Protein AF-A0A6G1PIZ9-F1 (afdb_monomer)

Nearest PDB structures (foldseek):
  2quf-assembly1_A  TM=3.382E-01  e=8.310E+00  unclassified

Secondary structure (DSSP, 8-state):
--PPP--------------------HHHHHHHHHHHHHHHHHHHHHHHHHHHHHHHHHHHHHHHHHHHHHHHH-TT----HHHHHHHHHHHT-

InterPro domains:
  IPR011598 Myc-type, basic helix-loop-helix (bHLH) domain [PF00010] (41-92)
  IPR011598 Myc-type, basic helix-loop-helix (bHLH) domain [PS50888] (39-93)
  IPR011598 Myc-type, basic helix-loop-helix (bHLH) domain [SM00353] (45-93)
  IPR036638 Helix-loop-helix DNA-binding domain superfamily [G3DSA:4.10.280.10] (33-93)
  IPR036638 Helix-loop-helix DNA-binding domain superfamily [SSF47459] (40-93)
  IPR050370 Hairy and Enhancer of Split/HEY-related [PTHR10985] (36-93)

pLDDT: mean 70.16, std 21.39, range [34.38, 98.06]

Organism: Channa argus (NCBI:txid215402)

Sequence (93 aa):
MKPAEIRFSLQRPLQHTDADMAPTITAAMTSSQEHLTLTHKLRKPQVEKLRRERINSSIEQLKSLLGPEFLKQQPDSKLEKADILEMTVCFLR

Solvent-accessible surface area (backbone atoms only — not comparable to full-atom values): 5969 Å² total; per-residue (Å²): 141,78,90,81,86,80,89,77,88,76,88,73,82,80,80,78,73,74,93,71,93,74,83,88,60,67,67,58,59,51,51,53,52,51,50,52,51,50,49,53,67,54,50,53,56,52,55,49,49,53,50,51,51,51,53,51,52,52,52,53,51,49,40,64,73,44,41,71,62,46,42,72,77,42,72,89,60,83,86,44,77,64,54,50,52,52,52,52,53,61,71,75,102

Mean predicted aligned error: 18.05 Å

Structure (mmCIF, N/CA/C/O backbone):
data_AF-A0A6G1PIZ9-F1
#
_entry.id   AF-A0A6G1PIZ9-F1
#
loop_
_atom_site.group_PDB
_atom_site.id
_atom_site.type_symbol
_atom_site.label_atom_id
_atom_site.label_alt_id
_atom_site.label_comp_id
_atom_site.label_asym_id
_atom_site.label_entity_id
_atom_site.label_seq_id
_atom_site.pdbx_PDB_ins_code
_atom_site.Cartn_x
_atom_site.Cartn_y
_atom_site.Cartn_z
_atom_site.occupancy
_atom_site.B_iso_or_equiv
_atom_site.auth_seq_id
_atom_site.auth_comp_id
_atom_site.auth_asym_id
_atom_site.auth_atom_id
_atom_site.pdbx_PDB_model_num
ATOM 1 N N . MET A 1 1 ? 30.829 -62.899 -57.733 1.00 48.03 1 MET A N 1
ATOM 2 C CA . MET A 1 1 ? 31.784 -62.294 -58.694 1.00 48.03 1 MET A CA 1
ATOM 3 C C . MET A 1 1 ? 31.008 -62.041 -59.982 1.00 48.03 1 MET A C 1
ATOM 5 O O . MET A 1 1 ? 30.518 -63.015 -60.518 1.00 48.03 1 MET A O 1
ATOM 9 N N . LYS A 1 2 ? 30.738 -60.845 -60.510 1.00 43.47 2 LYS A N 1
ATOM 10 C CA . LYS A 1 2 ? 31.144 -59.442 -60.301 1.00 43.47 2 LYS A CA 1
ATOM 11 C C . L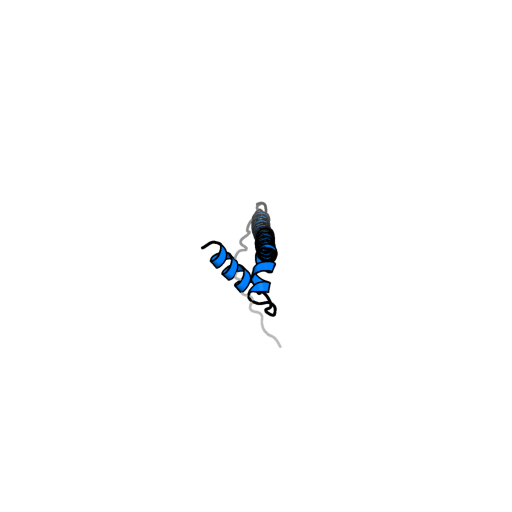YS A 1 2 ? 29.903 -58.582 -60.649 1.00 43.47 2 LYS A C 1
ATOM 13 O O . LYS A 1 2 ? 29.213 -58.969 -61.591 1.00 43.47 2 LYS A O 1
ATOM 18 N N . PRO A 1 3 ? 29.593 -57.459 -59.983 1.00 47.25 3 PRO A N 1
ATOM 19 C CA . PRO A 1 3 ? 28.661 -56.497 -60.562 1.00 47.25 3 PRO A CA 1
ATOM 20 C C . PRO A 1 3 ? 29.372 -55.723 -61.683 1.00 47.25 3 PRO A C 1
ATOM 22 O O . PRO A 1 3 ? 30.466 -55.199 -61.482 1.00 47.25 3 PRO A O 1
ATOM 25 N N . ALA A 1 4 ? 28.778 -55.717 -62.877 1.00 45.31 4 ALA A N 1
ATOM 26 C CA . ALA A 1 4 ? 29.229 -54.914 -64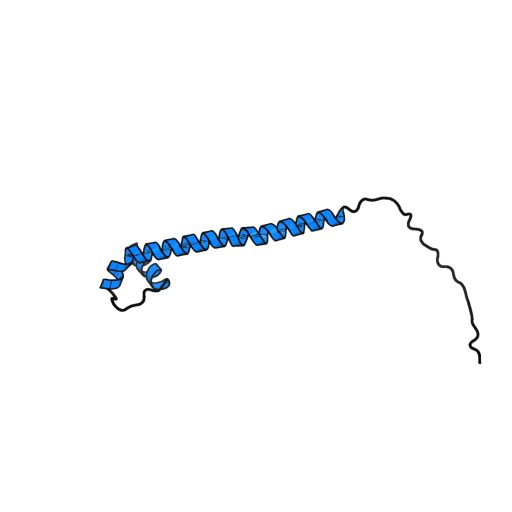.004 1.00 45.31 4 ALA A CA 1
ATOM 27 C C . ALA A 1 4 ? 28.778 -53.462 -63.803 1.00 45.31 4 ALA A C 1
ATOM 29 O O . ALA A 1 4 ? 27.594 -53.193 -63.600 1.00 45.31 4 ALA A O 1
ATOM 30 N N . GLU A 1 5 ? 29.734 -52.539 -63.855 1.00 44.84 5 GLU A N 1
ATOM 31 C CA . GLU A 1 5 ? 29.473 -51.108 -63.928 1.00 44.84 5 GLU A CA 1
ATOM 32 C C . GLU A 1 5 ? 28.828 -50.763 -65.272 1.00 44.84 5 GLU A C 1
ATOM 34 O O . GLU A 1 5 ? 29.343 -51.121 -66.332 1.00 44.84 5 GLU A O 1
ATOM 39 N N . ILE A 1 6 ? 27.731 -50.007 -65.237 1.00 52.34 6 ILE A N 1
ATOM 40 C CA . ILE A 1 6 ? 27.266 -49.242 -66.393 1.00 52.34 6 ILE A CA 1
ATOM 41 C C . ILE A 1 6 ? 27.278 -47.775 -65.986 1.00 52.34 6 ILE A C 1
ATOM 43 O O . ILE A 1 6 ? 26.341 -47.237 -6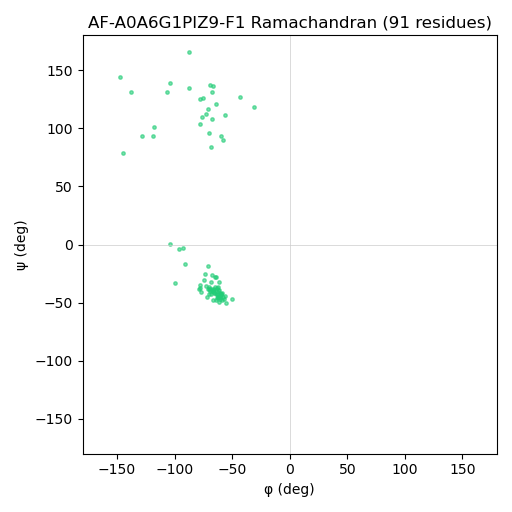5.401 1.00 52.34 6 ILE A O 1
ATOM 47 N N . ARG A 1 7 ? 28.398 -47.130 -66.305 1.00 53.91 7 ARG A N 1
ATOM 48 C CA . ARG A 1 7 ? 28.542 -45.680 -66.346 1.00 53.91 7 ARG A CA 1
ATOM 49 C C . ARG A 1 7 ? 27.796 -45.181 -67.581 1.00 53.91 7 ARG A C 1
ATOM 51 O O . ARG A 1 7 ? 28.255 -45.388 -68.701 1.00 53.91 7 ARG A O 1
ATOM 58 N N . PHE A 1 8 ? 26.700 -44.456 -67.384 1.00 44.31 8 PHE A N 1
ATOM 59 C CA . PHE A 1 8 ? 26.202 -43.529 -68.396 1.00 44.31 8 PHE A CA 1
ATOM 60 C C . PHE A 1 8 ? 26.231 -42.114 -67.827 1.00 44.31 8 PHE A C 1
ATOM 62 O O . PHE A 1 8 ? 25.415 -41.715 -67.001 1.00 44.31 8 PHE A O 1
ATOM 69 N N . SER A 1 9 ? 27.261 -41.383 -68.240 1.00 48.75 9 SER A N 1
ATOM 70 C CA . SER A 1 9 ? 27.434 -39.964 -67.983 1.00 48.75 9 SER A CA 1
ATOM 71 C C . SER A 1 9 ? 26.330 -39.178 -68.669 1.00 48.75 9 SER A C 1
ATOM 73 O O . SER A 1 9 ? 26.254 -39.181 -69.892 1.00 48.75 9 SER A O 1
ATOM 75 N N . LEU A 1 10 ? 25.557 -38.427 -67.892 1.00 45.25 10 LEU A N 1
ATOM 76 C CA . LEU A 1 10 ? 24.961 -37.187 -68.369 1.00 45.25 10 LEU A CA 1
ATOM 77 C C . LEU A 1 10 ? 25.287 -36.088 -67.364 1.00 45.25 10 LEU A C 1
ATOM 79 O O . LEU A 1 10 ? 24.629 -35.895 -66.343 1.00 45.25 10 LEU A O 1
ATOM 83 N N . GLN A 1 11 ? 26.390 -35.423 -67.693 1.00 46.78 11 GLN A N 1
ATOM 84 C CA . GLN A 1 11 ? 26.772 -34.081 -67.293 1.00 46.78 11 GLN A CA 1
ATOM 85 C C . GLN A 1 11 ? 25.523 -33.199 -67.100 1.00 46.78 11 GLN A C 1
ATOM 87 O O . GLN A 1 11 ? 24.790 -32.950 -68.056 1.00 46.78 11 GLN A O 1
ATOM 92 N N . ARG A 1 12 ? 25.288 -32.693 -65.885 1.00 43.69 12 ARG A N 1
ATOM 93 C CA . ARG A 1 12 ? 24.493 -31.473 -65.688 1.00 43.69 12 ARG A CA 1
ATOM 94 C C . ARG A 1 12 ? 25.464 -30.351 -65.310 1.00 43.69 12 ARG A C 1
ATOM 96 O O . ARG A 1 12 ? 26.344 -3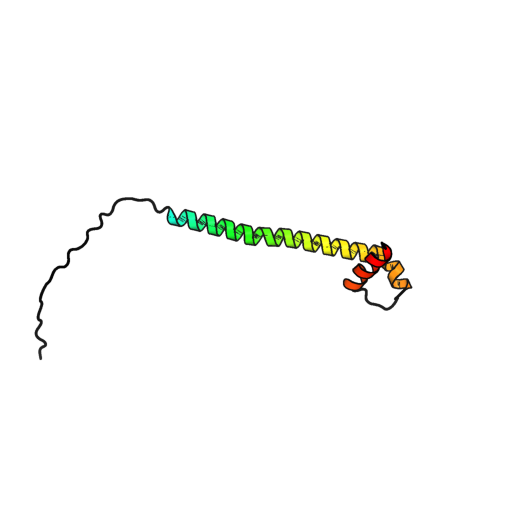0.609 -64.489 1.00 43.69 12 ARG A O 1
ATOM 103 N N . PRO A 1 13 ? 25.392 -29.167 -65.944 1.00 36.50 13 PRO A N 1
ATOM 104 C CA . PRO A 1 13 ? 26.450 -28.171 -65.840 1.00 36.50 13 PRO A CA 1
ATOM 105 C C . PRO A 1 13 ? 26.540 -27.629 -64.418 1.00 36.50 13 PRO A C 1
ATOM 107 O O . PRO A 1 13 ? 25.519 -27.310 -63.807 1.00 36.50 13 PRO A O 1
ATOM 110 N N . LEU A 1 14 ? 27.770 -27.503 -63.923 1.00 36.16 14 LEU A N 1
ATOM 111 C CA . LEU A 1 14 ? 28.088 -26.674 -62.771 1.00 36.16 14 LEU A CA 1
ATOM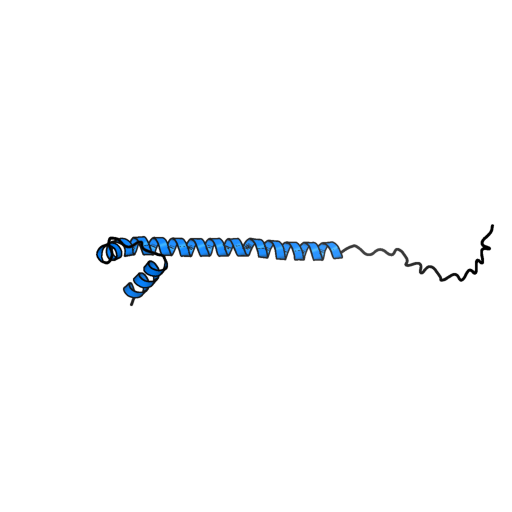 112 C C . LEU A 1 14 ? 27.597 -25.260 -63.083 1.00 36.16 14 LEU A C 1
ATOM 114 O O . LEU A 1 14 ? 28.129 -24.603 -63.977 1.00 36.16 14 LEU A O 1
ATOM 118 N N . GLN A 1 15 ? 26.570 -24.801 -62.371 1.00 37.94 15 GLN A N 1
ATOM 119 C CA . GLN A 1 15 ? 26.312 -23.374 -62.286 1.00 37.94 15 GLN A CA 1
ATOM 120 C C . GLN A 1 15 ? 27.442 -22.792 -61.445 1.00 37.94 15 GLN A C 1
ATOM 122 O O . GLN A 1 15 ? 27.447 -22.877 -60.221 1.00 37.94 15 GLN A O 1
ATOM 127 N N . HIS A 1 16 ? 28.452 -22.294 -62.151 1.00 39.12 16 HIS A N 1
ATOM 128 C CA . HIS A 1 16 ? 29.442 -21.375 -61.634 1.00 39.12 16 HIS A CA 1
ATOM 129 C C . HIS A 1 16 ? 28.678 -20.131 -61.175 1.00 39.12 16 HIS A C 1
ATOM 131 O O . HIS A 1 16 ? 28.329 -19.277 -61.983 1.00 39.12 16 HIS A O 1
ATOM 137 N N . THR A 1 17 ? 28.310 -20.080 -59.897 1.00 41.97 17 THR A N 1
ATOM 138 C CA . THR A 1 17 ? 28.000 -18.802 -59.267 1.00 41.97 17 THR A CA 1
ATOM 139 C C . THR A 1 17 ? 29.340 -18.169 -58.967 1.00 41.97 17 THR A C 1
ATOM 141 O O . THR A 1 17 ? 30.052 -18.610 -58.061 1.00 41.97 17 THR A O 1
ATOM 144 N N . ASP A 1 18 ? 29.689 -17.201 -59.804 1.00 34.59 18 ASP A N 1
ATOM 145 C CA . ASP A 1 18 ? 30.808 -16.303 -59.608 1.00 34.59 18 ASP A CA 1
ATOM 146 C C . ASP A 1 18 ? 30.853 -15.842 -58.148 1.00 34.59 18 ASP A C 1
ATOM 148 O O . ASP A 1 18 ? 29.858 -15.387 -57.575 1.00 34.59 18 ASP A O 1
ATOM 152 N N . ALA A 1 19 ? 32.020 -16.013 -57.534 1.00 51.41 19 ALA A N 1
ATOM 153 C CA . ALA A 1 19 ? 32.348 -15.385 -56.272 1.00 51.41 19 ALA A CA 1
ATOM 154 C C . ALA A 1 19 ? 32.479 -13.877 -56.524 1.00 51.41 19 ALA A C 1
ATOM 156 O O . ALA A 1 19 ? 33.581 -13.386 -56.758 1.00 51.41 19 ALA A O 1
ATOM 157 N N . ASP A 1 20 ? 31.352 -13.164 -56.518 1.00 40.06 20 ASP A N 1
ATOM 158 C CA . ASP A 1 20 ? 31.331 -11.706 -56.492 1.00 40.06 20 ASP A CA 1
ATOM 159 C C . ASP A 1 20 ? 30.971 -11.189 -55.094 1.00 40.06 20 ASP A C 1
ATOM 161 O O . ASP A 1 20 ? 30.149 -11.735 -54.353 1.00 40.06 20 ASP A O 1
ATOM 165 N N . MET A 1 21 ? 31.696 -10.146 -54.734 1.00 54.59 21 MET A N 1
ATOM 166 C CA . MET A 1 21 ? 31.851 -9.525 -53.436 1.00 54.59 21 MET A CA 1
ATOM 167 C C . MET A 1 21 ? 30.576 -8.787 -53.014 1.00 54.59 21 MET A C 1
ATOM 169 O O . MET A 1 21 ? 30.228 -7.760 -53.590 1.00 54.59 21 MET A O 1
ATOM 173 N N . ALA A 1 22 ? 29.932 -9.214 -51.927 1.00 34.38 22 ALA A N 1
ATOM 174 C CA . ALA A 1 22 ? 28.982 -8.366 -51.206 1.00 34.38 22 ALA A CA 1
ATOM 175 C C . ALA A 1 22 ? 29.179 -8.518 -49.690 1.00 34.38 22 ALA A C 1
ATOM 177 O O . ALA A 1 22 ? 29.286 -9.643 -49.195 1.00 34.38 22 ALA A O 1
ATOM 178 N N . PRO A 1 23 ? 29.267 -7.414 -48.925 1.00 45.97 23 PRO A N 1
ATOM 179 C CA . PRO A 1 23 ? 29.574 -7.485 -47.509 1.00 45.97 23 PRO A CA 1
ATOM 180 C C . PRO A 1 23 ? 28.402 -8.106 -46.744 1.00 45.97 23 PRO A C 1
ATOM 182 O O . PRO A 1 23 ? 27.238 -7.769 -46.952 1.00 45.97 23 PRO A O 1
ATOM 185 N N . THR A 1 24 ? 28.728 -8.996 -45.814 1.00 48.31 24 THR A N 1
ATOM 186 C CA . THR A 1 24 ? 27.840 -9.543 -44.786 1.00 48.31 24 THR A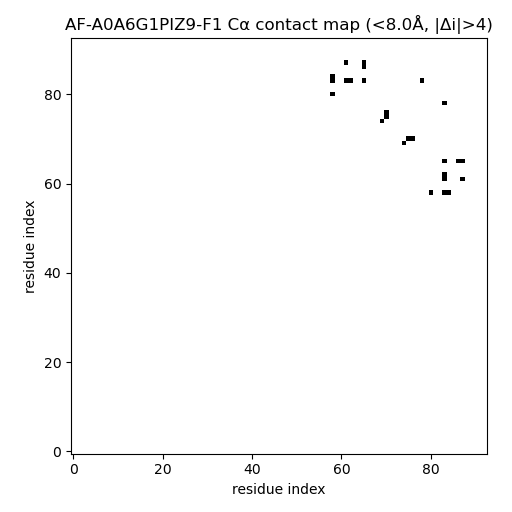 CA 1
ATOM 187 C C . THR A 1 24 ? 27.266 -8.415 -43.918 1.00 48.31 24 THR A C 1
ATOM 189 O O . THR A 1 24 ? 27.840 -8.063 -42.892 1.00 48.31 24 THR A O 1
ATOM 192 N N . ILE A 1 25 ? 26.120 -7.842 -44.301 1.00 52.09 25 ILE A N 1
ATOM 193 C CA . ILE A 1 25 ? 25.376 -6.856 -43.481 1.00 52.09 25 ILE A CA 1
ATOM 194 C C . ILE A 1 25 ? 24.241 -7.508 -42.670 1.00 52.09 25 ILE A C 1
ATOM 196 O O . ILE A 1 25 ? 23.591 -6.854 -41.856 1.00 52.09 25 ILE A O 1
ATOM 200 N N . THR A 1 26 ? 24.010 -8.813 -42.839 1.00 49.78 26 THR A N 1
ATOM 201 C CA . THR A 1 26 ? 22.898 -9.523 -42.184 1.00 49.78 26 THR A CA 1
ATOM 202 C C . THR A 1 26 ? 23.143 -9.771 -40.690 1.00 49.78 26 THR A C 1
ATOM 204 O O . THR A 1 26 ? 22.199 -9.724 -39.908 1.00 49.78 26 THR A O 1
ATOM 207 N N . ALA A 1 27 ? 24.397 -9.942 -40.252 1.00 52.16 27 ALA A N 1
ATOM 208 C CA . ALA A 1 27 ? 24.724 -10.171 -38.836 1.00 52.16 27 ALA A CA 1
ATOM 209 C C . ALA A 1 27 ? 24.582 -8.910 -37.952 1.00 52.16 27 ALA A C 1
ATOM 211 O O . ALA A 1 27 ? 24.353 -9.005 -36.747 1.00 52.16 27 ALA A O 1
ATOM 212 N N . ALA A 1 28 ? 24.698 -7.711 -38.536 1.00 50.72 28 ALA A N 1
ATOM 213 C CA . ALA A 1 28 ? 24.575 -6.454 -37.795 1.00 50.72 28 ALA A CA 1
ATOM 214 C C . ALA A 1 28 ? 23.107 -6.097 -37.490 1.00 50.72 28 ALA A C 1
ATOM 216 O O . ALA A 1 28 ? 22.805 -5.583 -36.412 1.00 50.72 28 ALA A O 1
ATOM 217 N N . MET A 1 29 ? 22.189 -6.418 -38.411 1.00 52.22 29 MET A N 1
ATOM 218 C CA . MET A 1 29 ? 20.746 -6.191 -38.242 1.00 52.22 29 MET A CA 1
ATOM 219 C C . MET A 1 29 ? 20.154 -7.091 -37.147 1.00 52.22 29 MET A C 1
ATOM 221 O O . MET A 1 29 ? 19.345 -6.626 -36.343 1.00 52.22 29 MET A O 1
ATOM 225 N N . THR A 1 30 ? 20.604 -8.347 -37.048 1.00 51.16 30 THR A N 1
ATOM 226 C CA . THR A 1 30 ? 20.177 -9.261 -35.976 1.00 51.16 30 THR A CA 1
ATOM 227 C C . THR A 1 30 ? 20.749 -8.847 -34.622 1.00 51.16 30 THR A C 1
ATOM 229 O O . THR A 1 30 ? 20.001 -8.768 -33.653 1.00 51.16 30 THR A O 1
ATOM 232 N N . SER A 1 31 ? 22.028 -8.458 -34.560 1.00 51.94 31 SER A N 1
ATOM 233 C CA . SER A 1 31 ? 22.671 -7.986 -33.323 1.00 51.94 31 SER A CA 1
ATOM 234 C C . SER A 1 31 ? 21.990 -6.739 -32.739 1.00 51.94 31 SER A C 1
ATOM 236 O O . SER A 1 31 ? 21.733 -6.662 -31.536 1.00 51.94 31 SER A O 1
ATOM 238 N N . SER A 1 32 ? 21.602 -5.777 -33.585 1.00 50.31 32 SER A N 1
ATOM 239 C CA . SER A 1 32 ? 20.913 -4.561 -33.130 1.00 50.31 32 SER A CA 1
ATOM 240 C C . SER A 1 32 ? 19.487 -4.845 -32.635 1.00 50.31 32 SER A C 1
ATOM 242 O O . SER A 1 32 ? 19.053 -4.297 -31.619 1.00 50.31 32 SER A O 1
ATOM 244 N N . GLN A 1 33 ? 18.762 -5.753 -33.296 1.00 53.31 33 GLN A N 1
ATOM 245 C CA . GLN A 1 33 ? 17.403 -6.131 -32.904 1.00 53.31 33 GLN A CA 1
ATOM 246 C C . GLN A 1 33 ? 17.368 -7.001 -31.634 1.00 53.31 33 GLN A C 1
ATOM 248 O O . GLN A 1 33 ? 16.498 -6.818 -30.775 1.00 53.31 33 GLN A O 1
ATOM 253 N N . GLU A 1 34 ? 18.348 -7.886 -31.453 1.00 52.41 34 GLU A N 1
ATOM 254 C CA . GLU A 1 34 ? 18.565 -8.640 -30.213 1.00 52.41 34 GLU A CA 1
ATOM 255 C C . GLU A 1 34 ? 18.987 -7.723 -29.056 1.00 52.41 34 GLU A C 1
ATOM 257 O O . GLU A 1 34 ? 18.470 -7.842 -27.945 1.00 52.41 34 GLU A O 1
ATOM 262 N N . HIS A 1 35 ? 19.841 -6.728 -29.308 1.00 53.28 35 HIS A N 1
ATOM 263 C CA . HIS A 1 35 ? 20.251 -5.762 -28.289 1.00 53.28 35 HIS A CA 1
ATOM 264 C C . HIS A 1 35 ? 19.094 -4.853 -27.836 1.00 53.28 35 HIS A C 1
ATOM 266 O O . HIS A 1 35 ? 18.944 -4.592 -26.638 1.00 53.28 35 HIS A O 1
ATOM 272 N N . LEU A 1 36 ? 18.224 -4.412 -28.755 1.00 53.78 36 LEU A N 1
ATOM 273 C CA . LEU A 1 36 ? 17.017 -3.627 -28.446 1.00 53.78 36 LEU A CA 1
ATOM 274 C C . LEU A 1 36 ? 15.970 -4.437 -27.669 1.00 53.78 36 LEU A C 1
ATOM 276 O O . LEU A 1 36 ? 15.357 -3.933 -26.724 1.00 53.78 36 LEU A O 1
ATOM 280 N N . THR A 1 37 ? 15.773 -5.707 -28.024 1.00 55.72 37 THR A N 1
ATOM 281 C CA . THR A 1 37 ? 14.850 -6.595 -27.301 1.00 55.72 37 THR A CA 1
ATOM 282 C C . THR A 1 37 ? 15.391 -6.977 -25.923 1.00 55.72 37 THR A C 1
ATOM 284 O O . THR A 1 37 ? 14.626 -6.962 -24.958 1.00 55.72 37 THR A O 1
ATOM 287 N N . LEU A 1 38 ? 16.698 -7.211 -25.777 1.00 55.91 38 LEU A N 1
ATOM 288 C CA . LEU A 1 38 ? 17.354 -7.440 -24.487 1.00 55.91 38 LEU A CA 1
ATOM 289 C C . LEU A 1 38 ? 17.267 -6.200 -23.579 1.00 55.91 38 LEU A C 1
ATOM 291 O O . LEU A 1 38 ? 16.836 -6.303 -22.431 1.00 55.91 38 LEU A O 1
ATOM 295 N N . THR A 1 39 ? 17.582 -5.005 -24.090 1.00 54.97 39 THR A N 1
ATOM 296 C CA . THR A 1 39 ? 17.480 -3.752 -23.314 1.00 54.97 39 THR A CA 1
ATOM 297 C C . THR A 1 39 ? 16.040 -3.409 -22.935 1.00 54.97 39 THR A C 1
ATOM 299 O O . THR A 1 39 ? 15.798 -2.948 -21.819 1.00 54.97 39 THR A O 1
ATOM 302 N N . HIS A 1 40 ? 15.057 -3.678 -23.796 1.00 56.34 40 HIS A N 1
ATOM 303 C CA . HIS A 1 40 ? 13.643 -3.496 -23.462 1.00 56.34 40 HIS A CA 1
ATOM 304 C C . HIS A 1 40 ? 13.151 -4.524 -22.426 1.00 56.34 40 HIS A C 1
ATOM 306 O O . HIS A 1 40 ? 12.392 -4.166 -21.522 1.00 56.34 40 HIS A O 1
ATOM 312 N N . LYS A 1 41 ? 13.639 -5.773 -22.486 1.00 55.56 41 LYS A N 1
ATOM 313 C CA . LYS A 1 41 ? 13.386 -6.809 -21.468 1.00 55.56 41 LYS A CA 1
ATOM 314 C C . LYS A 1 41 ? 14.113 -6.556 -20.141 1.00 55.56 41 LYS A C 1
ATOM 316 O O . LYS A 1 41 ? 13.677 -7.110 -19.141 1.00 55.56 41 LYS A O 1
ATOM 321 N N . LEU A 1 42 ? 15.150 -5.711 -20.104 1.00 56.62 42 LEU A N 1
ATOM 322 C CA . LEU A 1 42 ? 15.917 -5.360 -18.896 1.00 56.62 42 LEU A CA 1
ATOM 323 C C . LEU A 1 42 ? 15.524 -4.008 -18.266 1.00 56.62 42 LEU A C 1
ATOM 325 O O . LEU A 1 42 ? 15.533 -3.887 -17.044 1.00 56.62 42 LEU A O 1
ATOM 329 N N . ARG A 1 43 ? 15.114 -2.995 -19.046 1.00 58.88 43 ARG A N 1
ATOM 330 C CA . ARG A 1 43 ? 14.652 -1.701 -18.491 1.00 58.88 43 ARG A CA 1
ATOM 331 C C . ARG A 1 43 ? 13.238 -1.758 -17.920 1.00 58.88 43 ARG A C 1
ATOM 333 O O . ARG A 1 43 ? 12.973 -1.181 -16.868 1.00 58.88 43 ARG A O 1
ATOM 340 N N . LYS A 1 44 ? 12.319 -2.458 -18.593 1.00 59.22 44 LYS A N 1
ATOM 341 C CA . LYS A 1 44 ? 10.942 -2.634 -18.106 1.00 59.22 44 LYS A CA 1
ATOM 342 C C . LYS A 1 44 ? 10.859 -3.243 -16.698 1.00 59.22 44 LYS A C 1
ATOM 344 O O . LYS A 1 44 ? 10.111 -2.693 -15.889 1.00 59.22 44 LYS A O 1
ATOM 349 N N . PRO A 1 45 ? 11.628 -4.291 -16.344 1.00 73.12 45 PRO A N 1
ATOM 350 C CA . PRO A 1 45 ? 11.604 -4.817 -14.981 1.00 73.12 45 PRO A CA 1
ATOM 351 C C . PRO A 1 45 ? 12.191 -3.855 -13.939 1.00 73.12 45 PRO A C 1
ATOM 353 O O . PRO A 1 45 ? 11.763 -3.899 -12.790 1.00 73.12 45 PRO A O 1
ATOM 356 N N . GLN A 1 46 ? 13.104 -2.946 -14.303 1.00 81.38 46 GLN A N 1
ATOM 357 C CA . GLN A 1 46 ? 13.628 -1.944 -13.363 1.00 81.38 46 GLN A CA 1
ATOM 358 C C . GLN A 1 46 ? 12.591 -0.865 -13.023 1.00 81.38 46 GLN A C 1
ATOM 360 O O . GLN A 1 46 ? 12.402 -0.540 -11.851 1.00 81.38 46 GLN A O 1
ATOM 365 N N . VAL A 1 47 ? 11.886 -0.340 -14.031 1.00 87.31 47 VAL A N 1
ATOM 366 C CA . VAL A 1 47 ? 10.822 0.657 -13.819 1.00 87.31 47 VAL A CA 1
ATOM 367 C C . VAL A 1 47 ? 9.668 0.056 -13.017 1.00 87.31 47 VAL A C 1
ATOM 369 O O . VAL A 1 47 ? 9.175 0.688 -12.083 1.00 87.31 47 VAL A O 1
ATOM 372 N N . GLU A 1 48 ? 9.268 -1.180 -13.328 1.00 90.06 48 GLU A N 1
ATOM 373 C CA . GLU A 1 48 ? 8.235 -1.874 -12.556 1.00 90.06 48 GLU A CA 1
ATOM 374 C C . GLU A 1 48 ? 8.679 -2.120 -11.115 1.00 90.06 48 GLU A C 1
ATOM 376 O O . GLU A 1 48 ? 7.895 -1.878 -10.201 1.00 90.06 48 GLU A O 1
ATOM 381 N N . LYS A 1 49 ? 9.936 -2.532 -10.892 1.00 90.75 49 LYS A N 1
ATOM 382 C CA . LYS A 1 49 ? 10.490 -2.679 -9.542 1.00 90.75 49 LYS A CA 1
ATOM 383 C C . LYS A 1 49 ? 10.367 -1.371 -8.764 1.00 90.75 49 LYS A C 1
ATOM 385 O O . LYS A 1 49 ? 9.804 -1.379 -7.678 1.00 90.75 49 LYS A O 1
ATOM 390 N N . LEU A 1 50 ? 10.797 -0.243 -9.335 1.00 93.12 50 LEU A N 1
ATOM 391 C CA . LEU A 1 50 ? 10.686 1.059 -8.670 1.00 93.12 50 LEU A CA 1
ATOM 392 C C . LEU A 1 50 ? 9.227 1.448 -8.388 1.00 93.12 50 LEU A C 1
ATOM 394 O O . LEU A 1 50 ? 8.918 1.977 -7.321 1.00 93.12 50 LEU A O 1
ATOM 398 N N . ARG A 1 51 ? 8.306 1.160 -9.316 1.00 96.19 51 ARG A N 1
ATOM 399 C CA . ARG A 1 51 ? 6.871 1.386 -9.099 1.00 96.19 51 ARG A CA 1
ATOM 400 C C . ARG A 1 51 ? 6.344 0.537 -7.942 1.00 96.19 51 ARG A C 1
ATOM 402 O O . ARG A 1 51 ? 5.611 1.056 -7.104 1.00 96.19 51 ARG A O 1
ATOM 409 N N . ARG A 1 52 ? 6.720 -0.744 -7.893 1.00 96.75 52 ARG A N 1
ATOM 410 C CA . ARG A 1 52 ? 6.339 -1.693 -6.837 1.00 96.75 52 ARG A CA 1
ATOM 411 C C . ARG A 1 52 ? 6.844 -1.225 -5.475 1.00 96.75 52 ARG A C 1
ATOM 413 O O . ARG A 1 52 ? 6.064 -1.195 -4.528 1.00 96.75 52 ARG A O 1
ATOM 420 N N . GLU A 1 53 ? 8.100 -0.792 -5.409 1.00 97.12 53 GLU A N 1
ATOM 421 C CA . GLU A 1 53 ? 8.708 -0.240 -4.196 1.00 97.12 53 GLU A CA 1
ATOM 422 C C . GLU A 1 53 ? 7.984 1.020 -3.729 1.00 97.12 53 GLU A C 1
ATOM 424 O O . GLU A 1 53 ? 7.634 1.126 -2.556 1.00 97.12 53 GLU A O 1
ATOM 429 N N . ARG A 1 54 ? 7.669 1.944 -4.648 1.00 98.06 54 ARG A N 1
ATOM 430 C CA . ARG A 1 54 ? 6.906 3.152 -4.312 1.00 98.06 54 ARG A CA 1
ATOM 431 C C . ARG A 1 54 ? 5.538 2.808 -3.725 1.00 98.06 54 ARG A C 1
ATOM 433 O O . ARG A 1 54 ? 5.177 3.348 -2.690 1.00 98.06 54 ARG A O 1
ATOM 440 N N . ILE A 1 55 ? 4.799 1.895 -4.361 1.00 97.25 55 ILE A N 1
ATOM 441 C CA . ILE A 1 55 ? 3.482 1.451 -3.878 1.00 97.25 55 ILE A CA 1
ATOM 442 C C . ILE A 1 55 ? 3.601 0.812 -2.490 1.00 97.25 55 ILE A C 1
ATOM 444 O O . ILE A 1 55 ? 2.836 1.155 -1.595 1.00 97.25 55 ILE A O 1
ATOM 448 N N . ASN A 1 56 ? 4.566 -0.089 -2.291 1.00 97.06 56 ASN A N 1
ATOM 449 C CA . ASN A 1 56 ? 4.774 -0.741 -0.999 1.00 97.06 56 ASN A CA 1
ATOM 450 C C . ASN A 1 56 ? 5.135 0.266 0.100 1.00 97.06 56 ASN A C 1
ATOM 452 O O . ASN A 1 56 ? 4.575 0.189 1.188 1.00 97.06 56 ASN A O 1
ATOM 456 N N . SER A 1 57 ? 6.011 1.226 -0.203 1.00 97.81 57 SER A N 1
ATOM 457 C CA . SER A 1 57 ? 6.381 2.303 0.719 1.00 97.81 57 SER A CA 1
ATOM 458 C C . SER A 1 57 ? 5.171 3.156 1.102 1.00 97.81 57 SER A C 1
ATOM 460 O O . SER A 1 57 ? 4.932 3.387 2.283 1.00 97.81 57 SER A O 1
ATOM 462 N N . SER A 1 58 ? 4.338 3.548 0.132 1.00 97.25 58 SER A N 1
ATOM 463 C CA . SER A 1 58 ? 3.105 4.290 0.416 1.00 97.25 58 SER A CA 1
ATOM 464 C C . SER A 1 58 ? 2.121 3.492 1.279 1.00 97.25 58 SER A C 1
ATOM 466 O O . SER A 1 58 ? 1.514 4.064 2.175 1.00 97.25 58 SER A O 1
ATOM 468 N N . ILE A 1 59 ? 1.977 2.178 1.069 1.00 96.12 59 ILE A N 1
ATOM 469 C CA . ILE A 1 59 ? 1.105 1.332 1.905 1.00 96.12 59 ILE A CA 1
ATOM 470 C C . ILE A 1 59 ? 1.633 1.238 3.345 1.00 96.12 59 ILE A C 1
ATOM 472 O O . ILE A 1 59 ? 0.850 1.328 4.286 1.00 96.12 59 ILE A O 1
ATOM 476 N N . GLU A 1 60 ? 2.947 1.098 3.536 1.00 95.00 60 GLU A N 1
ATOM 477 C CA . GLU A 1 60 ? 3.561 1.112 4.874 1.00 95.00 60 GLU A CA 1
ATOM 478 C C . GLU A 1 60 ? 3.376 2.471 5.571 1.00 95.00 60 GLU A C 1
ATOM 480 O O . GLU A 1 60 ? 3.051 2.514 6.755 1.00 95.00 60 GLU A O 1
ATOM 485 N N . GLN A 1 61 ? 3.483 3.585 4.838 1.00 96.12 61 GLN A N 1
ATOM 486 C CA . GLN A 1 61 ? 3.189 4.917 5.383 1.00 96.12 61 GLN A CA 1
ATOM 487 C C . GLN A 1 61 ? 1.726 5.045 5.822 1.00 96.12 61 GLN A C 1
ATOM 489 O O . GLN A 1 61 ? 1.459 5.528 6.922 1.00 96.12 61 GLN A O 1
ATOM 494 N N . LEU A 1 62 ? 0.780 4.575 5.000 1.00 95.00 62 LEU A N 1
ATOM 495 C CA . LEU A 1 62 ? -0.642 4.548 5.358 1.00 95.00 62 LEU A CA 1
ATOM 496 C C . LEU A 1 62 ? -0.882 3.709 6.615 1.00 95.00 62 LEU A C 1
ATOM 498 O O . LEU A 1 62 ? -1.590 4.146 7.519 1.00 95.00 62 LEU A O 1
ATOM 502 N N . LYS A 1 63 ? -0.233 2.547 6.722 1.00 92.44 63 LYS A N 1
ATOM 503 C CA . LYS A 1 63 ? -0.271 1.711 7.925 1.00 92.44 63 LYS A CA 1
ATOM 504 C C . LYS A 1 63 ? 0.214 2.455 9.167 1.00 92.44 63 LYS A C 1
ATOM 506 O O . LYS A 1 63 ? -0.428 2.353 10.207 1.00 92.44 63 LYS A O 1
ATOM 511 N N . SER A 1 64 ? 1.319 3.194 9.089 1.00 92.06 64 SER A N 1
ATOM 512 C CA . SER A 1 64 ? 1.816 3.974 10.231 1.00 92.06 64 SER A CA 1
ATOM 513 C C . SER A 1 64 ? 0.870 5.111 10.622 1.00 92.06 64 SER A C 1
ATOM 515 O O . SER A 1 64 ? 0.682 5.354 11.811 1.00 92.06 64 SER A O 1
ATOM 517 N N . LEU A 1 65 ? 0.260 5.784 9.642 1.00 92.75 65 LEU A N 1
ATOM 518 C CA . LEU A 1 65 ? -0.685 6.880 9.881 1.00 92.75 65 LEU A CA 1
ATOM 519 C C . LEU A 1 65 ? -2.004 6.392 10.498 1.00 92.75 65 LEU A C 1
ATOM 521 O O . LEU A 1 65 ? -2.540 7.042 11.390 1.00 92.75 65 LEU A O 1
ATOM 525 N N . LEU A 1 66 ? -2.511 5.243 10.043 1.00 89.12 66 LEU A N 1
ATOM 526 C CA . LEU A 1 66 ? -3.792 4.675 10.481 1.00 89.12 66 LEU A CA 1
ATOM 527 C C . LEU A 1 66 ? -3.662 3.714 11.671 1.00 89.12 66 LEU A C 1
ATOM 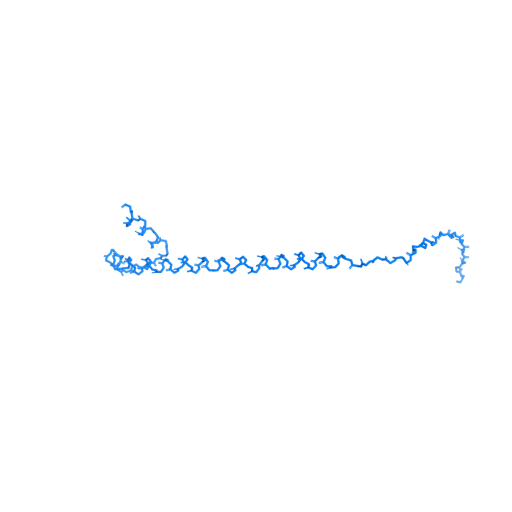529 O O . LEU A 1 66 ? -4.654 3.422 12.333 1.00 89.12 66 LEU A O 1
ATOM 533 N N . GLY A 1 67 ? -2.453 3.227 11.960 1.00 84.38 67 GLY A N 1
ATOM 534 C CA . GLY A 1 67 ? -2.177 2.212 12.978 1.00 84.38 67 GLY A CA 1
ATOM 535 C C . GLY A 1 67 ? -2.789 2.501 14.354 1.00 84.38 67 GLY A C 1
ATOM 536 O O . GLY A 1 67 ? -3.438 1.611 14.901 1.00 84.38 67 GLY A O 1
ATOM 537 N N . PRO A 1 68 ? -2.660 3.721 14.913 1.00 85.19 68 PRO A N 1
ATOM 538 C CA . PRO A 1 68 ? -3.260 4.047 16.205 1.00 85.19 68 PRO A CA 1
ATOM 539 C C . PRO A 1 68 ? -4.788 3.944 16.220 1.00 85.19 68 PRO A C 1
ATOM 541 O O . PRO A 1 68 ? -5.357 3.535 17.227 1.00 85.19 68 PRO A O 1
ATOM 544 N N . GLU A 1 69 ? -5.457 4.310 15.126 1.00 83.69 69 GLU A N 1
ATOM 545 C CA . GLU A 1 69 ? -6.918 4.258 15.035 1.00 83.69 69 GLU A CA 1
ATOM 546 C C . GLU A 1 69 ? -7.403 2.824 14.796 1.00 83.69 69 GLU A C 1
ATOM 548 O O . GLU A 1 69 ? -8.371 2.379 15.410 1.00 83.69 69 GLU A O 1
ATOM 553 N N . PHE A 1 70 ? -6.655 2.055 14.001 1.00 79.44 70 PHE A N 1
ATOM 554 C CA . PHE A 1 70 ? -6.915 0.635 13.786 1.00 79.44 70 PHE A CA 1
ATOM 555 C C . PHE A 1 70 ? -6.778 -0.183 15.075 1.00 79.44 70 PHE A C 1
ATOM 557 O O . PHE A 1 70 ? -7.668 -0.964 15.393 1.00 79.44 70 PHE A O 1
ATOM 564 N N . LEU A 1 71 ? -5.713 0.025 15.859 1.00 81.56 71 LEU A N 1
ATOM 565 C CA . LEU A 1 71 ? -5.501 -0.700 17.119 1.00 81.56 71 LEU A CA 1
ATOM 566 C C . LEU A 1 71 ? -6.580 -0.401 18.169 1.00 81.56 71 LEU A C 1
ATOM 568 O O . LEU A 1 71 ? -6.865 -1.254 19.003 1.00 81.56 71 LEU A O 1
ATOM 572 N N . LYS A 1 72 ? -7.206 0.782 18.137 1.00 83.00 72 LYS A N 1
ATOM 573 C CA . LYS A 1 72 ? -8.360 1.077 19.004 1.00 83.00 72 LYS A CA 1
ATOM 574 C C . LYS A 1 72 ? -9.602 0.293 18.591 1.00 83.00 72 LYS A C 1
ATOM 576 O O . LYS A 1 72 ? -10.371 -0.115 19.454 1.00 83.00 72 LYS A O 1
ATOM 581 N N . GLN A 1 73 ? -9.817 0.121 17.288 1.00 82.12 73 GLN A N 1
ATOM 582 C CA . GLN A 1 73 ? -10.973 -0.602 16.760 1.00 82.12 73 GLN A CA 1
ATOM 583 C C . GLN A 1 73 ? -10.796 -2.123 16.849 1.00 82.12 73 GLN A C 1
ATOM 585 O O . GLN A 1 73 ? -11.760 -2.836 17.114 1.00 82.12 73 GLN A O 1
ATOM 590 N N . GLN A 1 74 ? -9.578 -2.616 16.610 1.00 81.19 74 GLN A N 1
ATOM 591 C CA . GLN A 1 74 ? -9.224 -4.034 16.533 1.00 81.19 74 GLN A CA 1
ATOM 592 C C . GLN A 1 74 ? -7.813 -4.271 17.115 1.00 81.19 74 GLN A C 1
ATOM 594 O O . GLN A 1 74 ? -6.847 -4.419 16.361 1.00 81.19 74 GLN A O 1
ATOM 599 N N . PRO A 1 75 ? -7.669 -4.310 18.452 1.00 78.25 75 PRO A N 1
ATOM 600 C CA . PRO A 1 75 ? -6.365 -4.394 19.122 1.00 78.25 75 PRO A CA 1
ATOM 601 C C . PRO A 1 75 ? -5.600 -5.696 18.846 1.00 78.25 75 PRO A C 1
ATOM 603 O O . PRO A 1 75 ? -4.370 -5.684 18.834 1.00 78.25 75 PRO A O 1
ATOM 606 N N . ASP A 1 76 ? -6.312 -6.789 18.564 1.00 76.69 76 ASP A N 1
ATOM 607 C CA . ASP A 1 76 ? -5.725 -8.124 18.385 1.00 76.69 76 ASP A CA 1
ATOM 608 C C . ASP A 1 76 ? -5.634 -8.554 16.908 1.00 76.69 76 ASP A C 1
ATOM 610 O O . ASP A 1 76 ? -5.182 -9.660 16.601 1.00 76.69 76 ASP A O 1
ATOM 614 N N . SER A 1 77 ? -6.071 -7.702 15.972 1.00 77.31 77 SER A N 1
ATOM 615 C CA . SER A 1 77 ? -6.126 -8.058 14.553 1.00 77.31 77 SER A CA 1
ATOM 616 C C . SER A 1 77 ? -4.812 -7.767 13.834 1.00 77.31 77 SER A C 1
ATOM 618 O O . SER A 1 77 ? -4.208 -6.697 13.956 1.00 77.31 77 SER A O 1
ATOM 620 N N . LYS A 1 78 ? -4.369 -8.728 13.020 1.00 83.31 78 LYS A N 1
ATOM 621 C CA . LYS A 1 78 ? -3.226 -8.544 12.131 1.00 83.31 78 LYS A CA 1
ATOM 622 C C . LYS A 1 78 ? -3.665 -7.705 10.937 1.00 83.31 78 LYS A C 1
ATOM 624 O O . LYS A 1 78 ? -4.364 -8.196 10.066 1.00 83.31 78 LYS A O 1
ATOM 629 N N . LEU A 1 79 ? -3.178 -6.472 10.873 1.00 83.75 79 LEU A 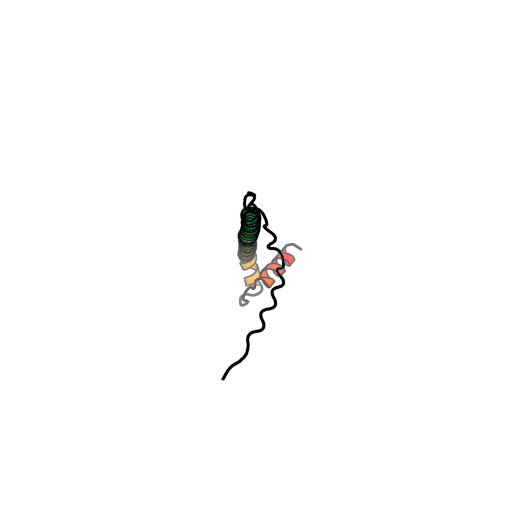N 1
ATOM 630 C CA . LEU A 1 79 ? -3.492 -5.551 9.788 1.00 83.75 79 LEU A CA 1
ATOM 631 C C . LEU A 1 79 ? -2.884 -6.016 8.449 1.00 83.75 79 LEU A C 1
ATOM 633 O O . LEU A 1 79 ? -1.661 -5.945 8.254 1.00 83.75 79 LEU A O 1
ATOM 637 N N . GLU A 1 80 ? -3.729 -6.489 7.530 1.00 91.31 80 GLU A N 1
ATOM 638 C CA . GLU A 1 80 ? -3.339 -6.914 6.187 1.00 91.31 80 GLU A CA 1
ATOM 639 C C . GLU A 1 80 ? -3.335 -5.743 5.192 1.00 91.31 80 GLU A C 1
ATOM 641 O O . GLU A 1 80 ? -3.866 -4.659 5.436 1.00 91.31 80 GLU A O 1
ATOM 646 N N . LYS A 1 81 ? -2.723 -5.942 4.015 1.00 93.19 81 LYS A N 1
ATOM 647 C CA . LYS A 1 81 ? -2.673 -4.895 2.977 1.00 93.19 81 LYS A CA 1
ATOM 648 C C . LYS A 1 81 ? -4.057 -4.488 2.471 1.00 93.19 81 LYS A C 1
ATOM 650 O O . LYS A 1 81 ? -4.227 -3.331 2.100 1.00 93.19 81 LYS A O 1
ATOM 655 N N . ALA A 1 82 ? -5.008 -5.420 2.433 1.00 94.12 82 ALA A N 1
ATOM 656 C CA . ALA A 1 82 ? -6.380 -5.129 2.034 1.00 94.12 82 ALA A CA 1
ATOM 657 C C . ALA A 1 82 ? -7.065 -4.216 3.060 1.00 94.12 82 ALA A C 1
ATOM 659 O O . ALA A 1 82 ? -7.578 -3.168 2.672 1.00 94.12 82 ALA A O 1
ATOM 660 N N . ASP A 1 83 ? -6.950 -4.547 4.349 1.00 90.94 83 ASP A N 1
ATOM 661 C CA . ASP A 1 83 ? -7.523 -3.764 5.451 1.00 90.94 83 ASP A CA 1
ATOM 662 C C . ASP A 1 83 ? -6.983 -2.329 5.471 1.00 90.94 83 ASP A C 1
ATOM 664 O O . ASP A 1 83 ? -7.743 -1.378 5.634 1.00 90.94 83 ASP A O 1
ATOM 668 N N . ILE A 1 84 ? -5.672 -2.147 5.246 1.00 92.75 84 ILE A N 1
ATOM 669 C CA . ILE A 1 84 ? -5.053 -0.810 5.172 1.00 92.75 84 ILE A CA 1
ATOM 670 C C . ILE A 1 84 ? -5.726 0.028 4.085 1.00 92.75 84 ILE A C 1
ATOM 672 O O . ILE A 1 84 ? -6.058 1.192 4.313 1.00 92.75 84 ILE A O 1
ATOM 676 N N . LEU A 1 85 ? -5.917 -0.549 2.897 1.00 95.19 85 LEU A N 1
ATOM 677 C CA . LEU A 1 85 ? -6.514 0.158 1.767 1.00 95.19 85 LEU A CA 1
ATOM 678 C C . LEU A 1 85 ? -7.996 0.455 2.010 1.00 95.19 85 LEU A C 1
ATOM 680 O O . LEU A 1 85 ? -8.431 1.571 1.739 1.00 95.19 85 LEU A O 1
ATOM 684 N N . GLU A 1 86 ? -8.751 -0.502 2.548 1.00 92.75 86 GLU A N 1
ATOM 685 C CA . GLU A 1 86 ? -10.166 -0.317 2.874 1.00 92.75 86 GLU A CA 1
ATOM 686 C C . GLU A 1 86 ? -10.362 0.783 3.924 1.00 92.75 86 GLU A C 1
ATOM 688 O O . GLU A 1 86 ? -11.123 1.727 3.699 1.00 92.75 86 GLU A O 1
ATOM 693 N N . MET A 1 87 ? -9.602 0.728 5.020 1.00 90.62 87 MET A N 1
ATOM 694 C CA . MET A 1 87 ? -9.626 1.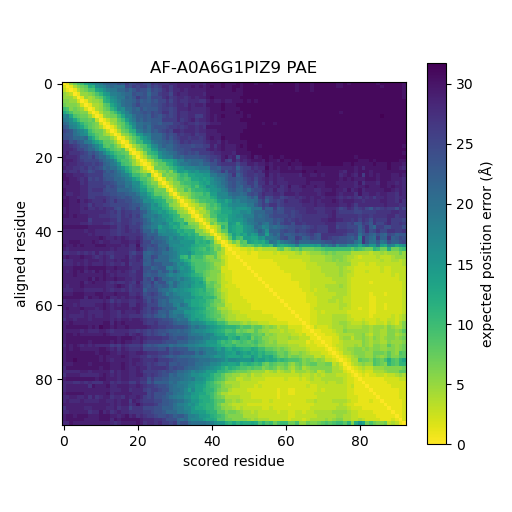742 6.071 1.00 90.62 87 MET A CA 1
ATOM 695 C C . MET A 1 87 ? -9.249 3.124 5.530 1.00 90.62 87 MET A C 1
ATOM 697 O O . MET A 1 87 ? -9.910 4.112 5.842 1.00 90.62 87 MET A O 1
ATOM 701 N N . THR A 1 88 ? -8.229 3.204 4.667 1.00 93.62 88 THR A N 1
ATOM 702 C CA . THR A 1 88 ? -7.831 4.469 4.026 1.00 93.62 88 THR A CA 1
ATOM 703 C C . THR A 1 88 ? -8.974 5.055 3.197 1.00 93.62 88 THR A C 1
ATOM 705 O O . THR A 1 88 ? -9.226 6.256 3.254 1.00 93.62 88 THR A O 1
ATOM 708 N N . VAL A 1 89 ? -9.692 4.223 2.436 1.00 94.19 89 VAL A N 1
ATOM 709 C CA . VAL A 1 89 ? -10.851 4.672 1.652 1.00 94.19 89 VAL A CA 1
ATOM 710 C C . VAL A 1 89 ? -11.985 5.129 2.566 1.00 94.19 89 VAL A C 1
ATOM 712 O O . VAL A 1 89 ? -12.602 6.150 2.283 1.00 94.19 89 VAL A O 1
ATOM 715 N N . CYS A 1 90 ? -12.248 4.413 3.662 1.00 89.75 90 CYS A N 1
ATOM 716 C CA . CYS A 1 90 ? -13.256 4.815 4.641 1.00 89.75 90 CYS A CA 1
ATOM 717 C C . CYS A 1 90 ? -12.910 6.154 5.310 1.00 89.75 90 CYS A C 1
ATOM 719 O O . CYS A 1 90 ? -13.800 6.962 5.544 1.00 89.75 90 CYS A O 1
ATOM 721 N N . PHE A 1 91 ? -11.628 6.400 5.586 1.00 87.44 91 PHE A N 1
ATOM 722 C CA . PHE A 1 91 ? -11.148 7.633 6.210 1.00 87.44 91 PHE A CA 1
ATOM 723 C C . PHE A 1 91 ? -11.275 8.867 5.300 1.00 87.44 91 PHE A C 1
ATOM 725 O O . PHE A 1 91 ? -11.472 9.973 5.790 1.00 87.44 91 PHE A O 1
ATOM 732 N N . LEU A 1 92 ? -11.138 8.692 3.981 1.00 90.88 92 LEU A N 1
ATOM 733 C CA . LEU A 1 92 ? -11.188 9.782 2.994 1.00 90.88 92 LEU A CA 1
ATOM 734 C C . LEU A 1 92 ? -12.587 10.036 2.408 1.00 90.88 92 LEU A C 1
ATOM 736 O O . LEU A 1 92 ? -12.725 10.910 1.550 1.00 90.88 92 LEU A O 1
ATOM 740 N N . ARG A 1 93 ? -13.582 9.235 2.793 1.00 84.75 93 ARG A N 1
ATOM 741 C CA . ARG A 1 93 ? -14.959 9.331 2.297 1.00 84.75 93 ARG A CA 1
ATOM 742 C C . ARG A 1 93 ? -15.775 10.418 2.980 1.00 84.75 93 ARG A C 1
ATOM 744 O O . ARG A 1 93 ? -15.499 10.729 4.156 1.00 84.75 93 ARG A O 1
#

Radius of gyration: 36.24 Å; Cα contacts (8 Å, |Δi|>4): 13; chains: 1; bounding box: 47×72×88 Å

Foldseek 3Di:
DDDDDDDDDDDDDPPPPDPDDDDPPPVVVVVVVVVVVVVVVVVVVVVVVVVVVVVVVVLVVLCVVCVVVCCVVPVPDDDDSVNSVVVVVVVVD